Protein AF-A0AAV2HX13-F1 (afdb_monomer_lite)

Radius of gyration: 10.33 Å; chains: 1; bounding box: 22×19×26 Å

Organism: Lymnaea stagnalis (NCBI:txid6523)

Secondary structure (DSSP, 8-state):
--SS-EEE---SGGGHHHHHHHHTS--BTTBGGGGGGGSSSEEE-

InterPro domains:
  IPR004547 Glucosamine-6-phosphate isomerase [PTHR11280] (1-44)
  IPR037171 NagB/RpiA transferase-like [SSF100950] (1-44)

Sequence (45 aa):
MDADEVMILITGAHKAFTLHKAIEVGVNHMWTVSAFQQHPHTIFL

Foldseek 3Di:
DPDLAEEAEDDDPVCVVLVCCLPVNADDPVNPSVVCVPPPHYHYD

Structure (mmCIF, N/CA/C/O backbone):
data_AF-A0AAV2HX13-F1
#
_entry.id   AF-A0AAV2HX13-F1
#
loop_
_atom_site.group_PDB
_atom_site.id
_atom_site.type_symbol
_atom_site.label_atom_id
_atom_site.label_alt_id
_atom_site.label_comp_id
_atom_site.label_asym_id
_atom_site.label_entity_id
_atom_site.label_seq_id
_atom_site.pdbx_PDB_ins_code
_atom_site.Cartn_x
_atom_site.Cartn_y
_atom_site.Cartn_z
_atom_site.occupancy
_atom_site.B_iso_or_equiv
_atom_site.auth_seq_id
_atom_site.auth_comp_id
_atom_site.auth_asym_id
_atom_site.auth_atom_id
_atom_site.pdbx_PDB_model_num
ATOM 1 N N . MET A 1 1 ? -7.135 9.378 5.060 1.00 72.06 1 MET A N 1
ATOM 2 C CA . MET A 1 1 ? -6.789 8.079 5.690 1.00 72.06 1 MET A CA 1
ATOM 3 C C . MET A 1 1 ? -7.994 7.543 6.458 1.00 72.06 1 MET A C 1
ATOM 5 O O . MET A 1 1 ? -7.838 6.756 7.373 1.00 72.06 1 MET A O 1
ATOM 9 N N . ASP A 1 2 ? -9.196 7.979 6.085 1.00 94.31 2 ASP A N 1
ATOM 10 C CA . ASP A 1 2 ? -10.360 7.945 6.975 1.00 94.31 2 ASP A CA 1
ATOM 11 C C . ASP A 1 2 ? -11.388 6.901 6.526 1.00 94.31 2 ASP A C 1
ATOM 13 O O . ASP A 1 2 ? -12.480 6.831 7.074 1.00 94.31 2 ASP A O 1
ATOM 17 N N . ALA A 1 3 ? -11.052 6.130 5.487 1.00 97.44 3 ALA A N 1
ATOM 18 C CA . ALA A 1 3 ? -11.820 4.963 5.093 1.00 97.44 3 ALA A CA 1
ATOM 19 C C . ALA A 1 3 ? -11.520 3.820 6.068 1.00 97.44 3 ALA A C 1
ATOM 21 O O . ALA A 1 3 ? -10.402 3.709 6.559 1.00 97.44 3 ALA A O 1
ATOM 22 N N . ASP A 1 4 ? -12.488 2.943 6.314 1.00 97.25 4 ASP A N 1
ATOM 23 C CA . ASP A 1 4 ? -12.241 1.774 7.165 1.00 97.25 4 ASP A CA 1
ATOM 24 C C . ASP A 1 4 ? -11.349 0.741 6.459 1.00 97.25 4 ASP A C 1
ATOM 26 O O . ASP A 1 4 ? -10.530 0.083 7.093 1.00 97.25 4 ASP A O 1
ATOM 30 N N . GLU A 1 5 ? -11.458 0.636 5.131 1.00 97.62 5 GLU A N 1
ATOM 31 C CA . GLU A 1 5 ? -10.673 -0.267 4.291 1.00 97.62 5 GLU A CA 1
ATOM 32 C C . GLU A 1 5 ? -10.419 0.362 2.916 1.00 97.62 5 GLU A C 1
ATOM 34 O O . GLU A 1 5 ? -11.280 1.043 2.351 1.00 97.62 5 GLU A O 1
ATOM 39 N N . VAL A 1 6 ? -9.227 0.129 2.363 1.00 97.31 6 VAL A N 1
ATOM 40 C CA . VAL A 1 6 ? -8.850 0.587 1.023 1.00 97.31 6 VAL A CA 1
ATOM 41 C C . VAL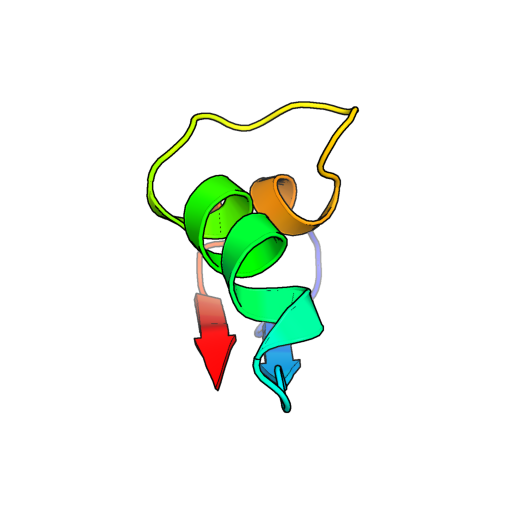 A 1 6 ? -8.351 -0.590 0.194 1.00 97.31 6 VAL A C 1
ATOM 43 O O . VAL A 1 6 ? -7.360 -1.231 0.538 1.00 97.31 6 VAL A O 1
ATOM 46 N N . MET A 1 7 ? -8.998 -0.827 -0.947 1.00 97.44 7 MET A N 1
ATOM 47 C CA . MET A 1 7 ? -8.569 -1.818 -1.934 1.00 97.44 7 MET A CA 1
ATOM 48 C C . MET A 1 7 ? -8.026 -1.127 -3.186 1.00 97.44 7 MET A C 1
ATOM 50 O O . MET A 1 7 ? -8.699 -0.293 -3.794 1.00 97.44 7 MET A O 1
ATOM 54 N N . ILE A 1 8 ? -6.812 -1.496 -3.591 1.00 96.19 8 ILE A N 1
ATOM 55 C CA . ILE A 1 8 ? -6.101 -0.927 -4.735 1.00 96.19 8 ILE A CA 1
ATOM 56 C C . ILE A 1 8 ? -5.870 -2.034 -5.760 1.00 96.19 8 ILE A C 1
ATOM 58 O O . ILE A 1 8 ? -5.028 -2.902 -5.560 1.00 96.19 8 ILE A O 1
ATOM 62 N N . LEU A 1 9 ? -6.611 -1.971 -6.867 1.00 96.75 9 LEU A N 1
ATOM 63 C CA . LEU A 1 9 ? -6.488 -2.885 -8.004 1.00 96.75 9 LEU A CA 1
ATOM 64 C C . LEU A 1 9 ? -5.398 -2.414 -8.978 1.00 96.75 9 LEU A C 1
ATOM 66 O O . LEU A 1 9 ? -5.455 -1.294 -9.497 1.0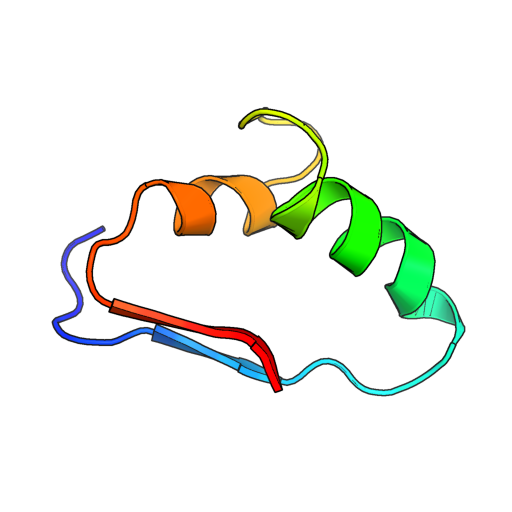0 96.75 9 LEU A O 1
ATOM 70 N N . ILE A 1 10 ? -4.418 -3.269 -9.264 1.00 94.75 10 ILE A N 1
ATOM 71 C CA . ILE A 1 10 ? -3.246 -2.971 -10.086 1.00 94.75 10 ILE A CA 1
ATOM 72 C C . ILE A 1 10 ? -3.085 -4.036 -11.164 1.00 94.75 10 ILE A C 1
ATOM 74 O O . ILE A 1 10 ? -2.565 -5.125 -10.956 1.00 94.75 10 ILE A O 1
ATOM 78 N N . THR A 1 11 ? -3.446 -3.664 -12.388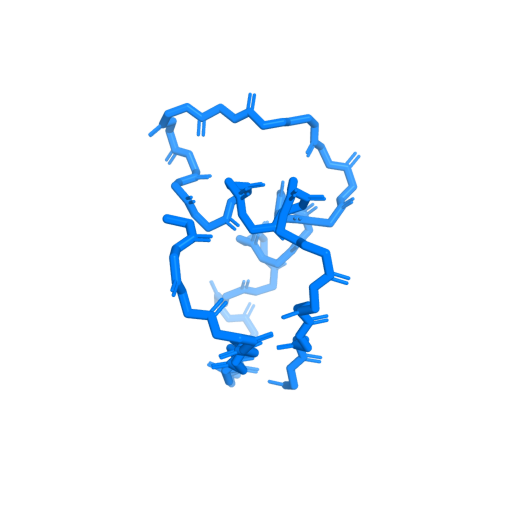 1.00 96.31 11 THR A N 1
ATOM 79 C CA . THR A 1 11 ? -3.341 -4.548 -13.550 1.00 96.31 11 THR A CA 1
ATOM 80 C C . THR A 1 11 ? -2.298 -4.055 -14.552 1.00 96.31 11 THR A C 1
ATOM 82 O O . THR A 1 11 ? -2.259 -2.868 -14.895 1.00 96.31 11 THR A O 1
ATOM 85 N N . GLY A 1 12 ? -1.518 -4.991 -15.099 1.00 95.38 12 GLY A N 1
ATOM 86 C CA . GLY A 1 12 ? -0.580 -4.763 -16.201 1.00 95.38 12 GLY A CA 1
ATOM 87 C C . GLY A 1 12 ? 0.856 -4.440 -15.768 1.00 95.38 12 GLY A C 1
ATOM 88 O O . GLY A 1 12 ? 1.100 -3.743 -14.784 1.00 95.38 12 GLY A O 1
ATOM 89 N N . ALA A 1 13 ? 1.828 -4.907 -16.558 1.00 94.62 13 ALA A N 1
ATOM 90 C CA . ALA A 1 13 ? 3.258 -4.832 -16.232 1.00 94.62 13 ALA A CA 1
ATOM 91 C C . ALA A 1 13 ? 3.788 -3.395 -16.073 1.00 94.62 13 ALA A C 1
ATOM 93 O O . ALA A 1 13 ? 4.684 -3.141 -15.273 1.00 94.62 13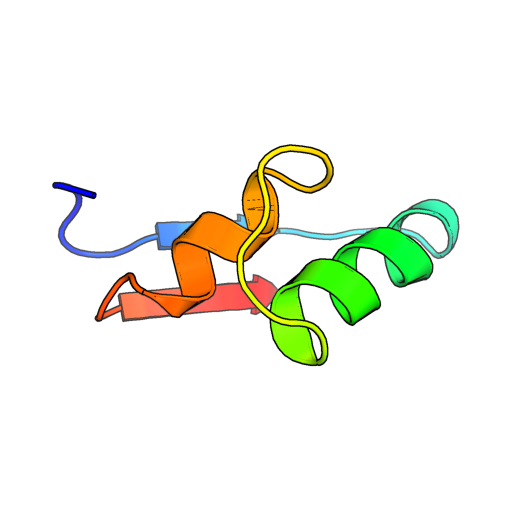 ALA A O 1
ATOM 94 N N . HIS A 1 14 ? 3.197 -2.429 -16.778 1.00 95.12 14 HIS A N 1
ATOM 95 C CA . HIS A 1 14 ? 3.639 -1.033 -16.750 1.00 95.12 14 HIS A CA 1
ATOM 96 C C . HIS A 1 14 ? 3.429 -0.342 -15.386 1.00 95.12 14 HIS A C 1
ATOM 98 O O . HIS A 1 14 ? 3.956 0.747 -15.160 1.00 95.12 14 HIS A O 1
ATOM 104 N N . LYS A 1 15 ? 2.660 -0.963 -14.477 1.00 94.31 15 LYS A N 1
ATOM 105 C CA . LYS A 1 15 ? 2.417 -0.484 -13.107 1.00 94.31 15 LYS A CA 1
ATOM 106 C C . LYS A 1 15 ? 3.282 -1.188 -12.056 1.00 94.31 15 LYS A C 1
ATOM 108 O O . LYS A 1 15 ? 3.288 -0.755 -10.906 1.00 94.31 15 LYS A O 1
ATOM 113 N N . ALA A 1 16 ? 4.045 -2.217 -12.439 1.00 94.44 16 ALA A N 1
ATOM 114 C CA . ALA A 1 16 ? 4.869 -3.000 -11.515 1.00 94.44 16 ALA A CA 1
ATOM 115 C C . ALA A 1 16 ? 5.887 -2.132 -10.760 1.00 94.44 16 ALA A C 1
ATOM 117 O O . ALA A 1 16 ? 6.088 -2.301 -9.562 1.00 94.44 16 ALA A O 1
ATOM 118 N N . PHE A 1 17 ? 6.473 -1.136 -11.432 1.00 94.56 17 PHE A N 1
ATOM 119 C CA . PHE A 1 17 ? 7.405 -0.210 -10.790 1.00 94.56 17 PHE A CA 1
ATOM 120 C C . PHE A 1 17 ? 6.739 0.632 -9.693 1.00 94.56 17 PHE A C 1
ATOM 122 O O . PHE A 1 17 ? 7.303 0.824 -8.618 1.00 94.56 17 PHE A O 1
ATOM 129 N N . THR A 1 18 ? 5.518 1.110 -9.940 1.00 93.12 18 THR A N 1
ATOM 130 C CA . THR A 1 18 ? 4.742 1.855 -8.945 1.00 93.12 18 THR A CA 1
ATOM 131 C C . THR A 1 18 ? 4.352 0.964 -7.770 1.00 93.12 18 THR A C 1
ATOM 133 O O . THR A 1 18 ? 4.461 1.410 -6.635 1.00 93.12 18 THR A O 1
ATOM 136 N N . LEU A 1 19 ? 3.976 -0.294 -8.024 1.00 95.06 19 LEU A N 1
ATOM 137 C CA . LEU A 1 19 ? 3.695 -1.278 -6.975 1.00 95.06 19 LEU A CA 1
ATOM 138 C C . LEU A 1 19 ? 4.920 -1.525 -6.084 1.00 95.06 19 LEU A C 1
ATOM 140 O O . LEU A 1 19 ? 4.820 -1.433 -4.866 1.00 95.06 19 LEU A O 1
ATOM 144 N N . HIS A 1 20 ? 6.093 -1.729 -6.683 1.00 95.25 20 HIS A N 1
ATOM 145 C CA . HIS A 1 20 ? 7.350 -1.854 -5.944 1.00 95.25 20 HIS A CA 1
ATOM 146 C C . HIS A 1 20 ? 7.611 -0.617 -5.065 1.00 95.25 20 HIS A C 1
ATOM 148 O O . HIS A 1 20 ? 7.928 -0.739 -3.886 1.00 95.25 20 HIS A O 1
ATOM 154 N N . LYS A 1 21 ? 7.427 0.603 -5.595 1.00 95.94 21 LYS A N 1
ATOM 155 C CA . LYS A 1 21 ? 7.545 1.837 -4.793 1.00 95.94 21 LYS A CA 1
ATOM 156 C C . LYS A 1 21 ? 6.493 1.935 -3.683 1.00 95.94 21 LYS A C 1
ATOM 158 O O . LYS A 1 21 ? 6.780 2.532 -2.653 1.00 95.94 21 LYS A O 1
ATOM 163 N N . ALA A 1 22 ? 5.301 1.382 -3.894 1.00 94.25 22 ALA A N 1
ATOM 164 C CA . ALA A 1 22 ? 4.199 1.405 -2.941 1.00 94.25 22 ALA A CA 1
ATOM 165 C C . ALA A 1 22 ? 4.358 0.404 -1.790 1.00 94.25 22 ALA A C 1
ATOM 167 O O . ALA A 1 22 ? 3.730 0.612 -0.758 1.00 94.25 22 ALA A O 1
ATOM 168 N N . ILE A 1 23 ? 5.169 -0.647 -1.949 1.00 94.62 23 ILE A N 1
ATOM 169 C CA . ILE A 1 23 ? 5.332 -1.719 -0.952 1.00 94.62 23 ILE A CA 1
ATOM 170 C C . ILE A 1 23 ? 6.724 -1.703 -0.312 1.00 94.62 23 ILE A C 1
ATOM 172 O O . ILE A 1 23 ? 6.841 -1.837 0.901 1.00 94.62 23 ILE A O 1
ATOM 176 N N . GLU A 1 24 ? 7.782 -1.544 -1.107 1.00 95.81 24 GLU A N 1
ATOM 177 C CA . GLU A 1 24 ? 9.161 -1.785 -0.652 1.00 95.81 24 GLU A CA 1
ATOM 178 C C . GLU A 1 24 ? 9.910 -0.504 -0.271 1.00 95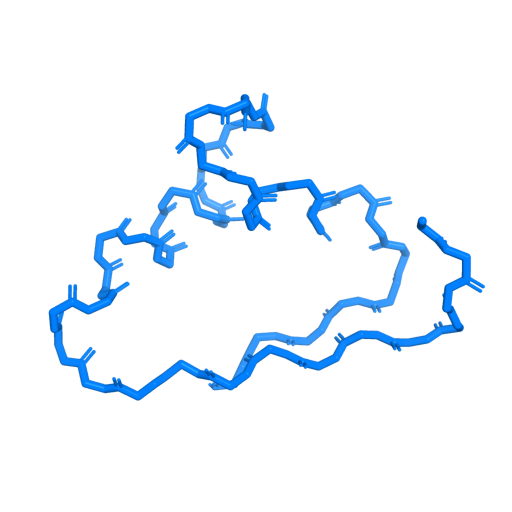.81 24 GLU A C 1
ATOM 180 O O . GLU A 1 24 ? 10.953 -0.547 0.380 1.00 95.81 24 GLU A O 1
ATOM 185 N N . VAL A 1 25 ? 9.404 0.656 -0.692 1.00 95.81 25 VAL A N 1
ATOM 186 C CA . VAL A 1 25 ? 10.049 1.955 -0.467 1.00 95.81 25 VAL A CA 1
ATOM 187 C C . VAL A 1 25 ? 9.207 2.793 0.482 1.00 95.81 25 VAL A C 1
ATOM 189 O O . VAL A 1 25 ? 7.989 2.733 0.433 1.00 95.81 25 VAL A O 1
ATOM 192 N N . GLY A 1 26 ? 9.845 3.609 1.322 1.00 94.50 26 GLY A N 1
ATOM 193 C CA . GLY A 1 26 ? 9.136 4.473 2.265 1.00 94.50 26 GLY A CA 1
ATOM 194 C C . GLY A 1 26 ? 8.191 5.491 1.611 1.00 94.50 26 GLY A C 1
ATOM 195 O O . GLY A 1 26 ? 8.351 5.890 0.448 1.00 94.50 26 GLY A O 1
ATOM 196 N N . VAL A 1 27 ? 7.228 5.945 2.413 1.00 96.44 27 VAL A N 1
ATOM 197 C CA . VAL A 1 27 ? 6.201 6.915 2.020 1.00 96.44 27 VAL A CA 1
ATOM 198 C C . VAL A 1 27 ? 6.819 8.208 1.503 1.00 96.44 27 VAL A C 1
ATOM 200 O O . VAL A 1 27 ? 7.660 8.824 2.157 1.00 96.44 27 VAL A O 1
ATOM 203 N N . ASN A 1 28 ? 6.387 8.641 0.320 1.00 95.62 28 ASN A N 1
ATOM 204 C CA . ASN A 1 28 ? 6.838 9.888 -0.283 1.00 95.62 28 ASN A CA 1
ATOM 205 C C . ASN A 1 28 ? 5.779 10.486 -1.223 1.00 95.62 28 ASN A C 1
ATOM 207 O O . ASN A 1 28 ? 4.905 9.795 -1.741 1.00 95.62 28 ASN A O 1
ATOM 211 N N . HIS A 1 29 ? 5.894 11.790 -1.472 1.00 95.56 29 HIS A N 1
ATOM 212 C CA . HIS A 1 29 ? 4.930 12.555 -2.267 1.00 95.56 29 HIS A CA 1
ATOM 213 C C . HIS A 1 29 ? 5.025 12.302 -3.781 1.00 95.56 29 HIS A C 1
ATOM 215 O O . HIS A 1 29 ? 4.056 12.546 -4.492 1.00 95.56 29 HIS A O 1
ATOM 221 N N . MET A 1 30 ? 6.160 11.801 -4.282 1.00 96.19 30 MET A N 1
ATOM 222 C CA . MET A 1 30 ? 6.320 11.452 -5.702 1.00 96.19 30 MET A CA 1
ATOM 223 C C . MET A 1 30 ? 5.516 10.199 -6.071 1.00 96.19 30 MET A C 1
ATOM 225 O O . MET A 1 30 ? 5.072 10.057 -7.207 1.00 96.19 30 MET A O 1
ATOM 229 N N . TRP A 1 31 ? 5.303 9.306 -5.102 1.00 95.69 31 TRP A N 1
ATOM 230 C CA . TRP A 1 31 ? 4.528 8.080 -5.248 1.00 95.69 31 TRP A CA 1
ATOM 231 C C . TRP A 1 31 ? 3.388 8.073 -4.236 1.00 95.69 31 TRP A C 1
ATOM 233 O O . TRP A 1 31 ? 3.462 7.397 -3.217 1.00 95.69 31 TRP A O 1
ATOM 243 N N . THR A 1 32 ? 2.317 8.813 -4.515 1.00 95.31 32 THR A N 1
ATOM 244 C CA . THR A 1 32 ? 1.201 9.024 -3.571 1.00 95.31 32 THR A CA 1
ATOM 245 C C . THR A 1 32 ? 0.539 7.735 -3.086 1.00 95.31 32 THR A C 1
ATOM 247 O O . THR A 1 32 ? 0.095 7.673 -1.945 1.00 95.31 32 THR A O 1
ATOM 250 N N . VAL A 1 33 ? 0.550 6.675 -3.898 1.00 95.94 33 VAL A N 1
ATOM 251 C CA . VAL A 1 33 ? 0.073 5.342 -3.501 1.00 95.94 33 VAL A CA 1
ATOM 252 C C . VAL A 1 33 ? 0.831 4.767 -2.291 1.00 95.94 33 VAL A C 1
ATOM 254 O O . VAL A 1 33 ? 0.266 3.990 -1.528 1.00 95.94 33 VAL A O 1
ATOM 257 N N . SER A 1 34 ? 2.080 5.190 -2.056 1.00 96.44 34 SER A N 1
ATOM 258 C CA . SER A 1 34 ? 2.862 4.779 -0.882 1.00 96.44 34 SER A CA 1
ATOM 259 C C . SER A 1 34 ? 2.245 5.251 0.438 1.00 96.44 34 SER A C 1
ATOM 261 O O . SER A 1 34 ? 2.468 4.616 1.461 1.00 96.44 34 SER A O 1
ATOM 263 N N . ALA A 1 35 ? 1.405 6.295 0.434 1.00 97.12 35 ALA A N 1
ATOM 264 C CA . ALA A 1 35 ? 0.697 6.747 1.634 1.00 97.12 35 ALA A CA 1
ATOM 265 C C . ALA A 1 35 ? -0.168 5.642 2.264 1.00 97.12 35 ALA A C 1
ATOM 267 O O . ALA A 1 35 ? -0.340 5.617 3.480 1.00 97.12 35 ALA A O 1
ATOM 268 N N . PHE A 1 36 ? -0.657 4.687 1.465 1.00 96.62 36 PHE A N 1
ATOM 269 C CA . PHE A 1 36 ? -1.475 3.579 1.959 1.00 96.62 36 PHE A CA 1
ATOM 270 C C . PHE A 1 36 ? -0.691 2.521 2.748 1.00 96.62 36 PHE A C 1
ATOM 272 O O . PHE A 1 36 ? -1.315 1.673 3.379 1.00 96.62 36 PHE A O 1
ATOM 279 N N . GLN A 1 37 ? 0.644 2.609 2.812 1.00 95.38 37 GLN A N 1
ATOM 280 C CA . GLN A 1 37 ? 1.438 1.849 3.790 1.00 95.38 37 GLN A CA 1
ATOM 281 C C . GLN A 1 37 ? 1.105 2.230 5.236 1.00 95.38 37 GLN A C 1
ATOM 283 O O . GLN A 1 37 ? 1.302 1.429 6.142 1.00 95.38 37 GLN A O 1
ATOM 288 N N . GLN A 1 38 ? 0.641 3.464 5.466 1.00 96.75 38 GLN A N 1
ATOM 289 C CA . GLN A 1 38 ? 0.279 3.943 6.802 1.00 96.75 38 GLN A CA 1
ATOM 290 C C . GLN A 1 38 ? -1.169 3.617 7.164 1.00 96.75 38 GLN A C 1
ATOM 292 O O . GLN A 1 38 ? -1.544 3.751 8.327 1.00 96.75 38 GLN A O 1
ATOM 297 N N . HIS A 1 39 ? -1.982 3.204 6.191 1.00 97.50 39 HIS A N 1
ATOM 298 C CA . HIS A 1 39 ? -3.380 2.883 6.422 1.00 97.50 39 HIS A CA 1
ATOM 299 C C . HIS A 1 39 ? -3.500 1.496 7.063 1.00 97.50 39 HIS A C 1
ATOM 301 O O . HIS A 1 39 ? -2.908 0.545 6.549 1.00 97.50 39 HIS A O 1
ATOM 307 N N . PRO A 1 40 ? -4.252 1.356 8.170 1.00 97.19 40 PRO A N 1
ATOM 308 C CA . PRO A 1 40 ? -4.294 0.114 8.941 1.00 97.19 40 PRO A CA 1
ATOM 309 C C . PRO A 1 40 ? -4.891 -1.065 8.158 1.00 97.19 40 PRO A C 1
ATOM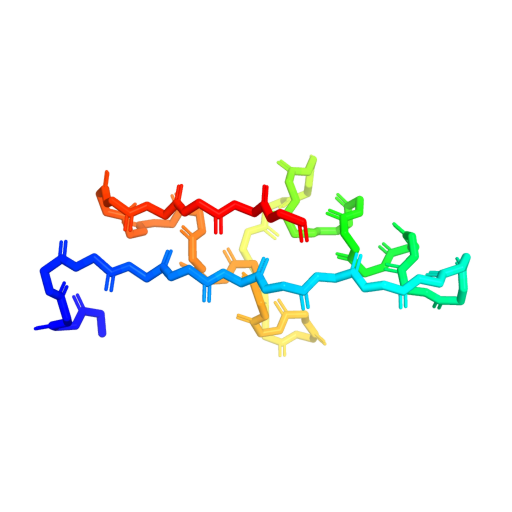 311 O O . PRO A 1 40 ? -4.536 -2.212 8.417 1.00 97.19 40 PRO A O 1
ATOM 314 N N . HIS A 1 41 ? -5.761 -0.785 7.183 1.00 97.75 41 HIS A N 1
ATOM 315 C CA . HIS A 1 41 ? -6.434 -1.790 6.358 1.00 97.75 41 HIS A CA 1
ATOM 316 C C . HIS A 1 41 ? -6.284 -1.463 4.869 1.00 97.75 41 HIS A C 1
ATOM 318 O O . HIS A 1 41 ? -7.132 -0.791 4.279 1.00 97.75 41 HIS A O 1
ATOM 324 N N . THR A 1 42 ? -5.175 -1.897 4.269 1.00 97.12 42 THR A N 1
ATOM 325 C CA . THR A 1 42 ? -4.914 -1.749 2.828 1.00 97.12 42 THR A CA 1
ATOM 326 C C . THR A 1 42 ? -4.735 -3.107 2.175 1.00 97.12 42 THR A C 1
ATOM 328 O O . THR A 1 42 ? -3.943 -3.923 2.645 1.00 97.12 42 THR A O 1
ATOM 331 N N . ILE A 1 43 ? -5.399 -3.307 1.039 1.00 97.00 43 ILE A N 1
ATOM 332 C CA . ILE A 1 43 ? -5.224 -4.477 0.180 1.00 97.00 43 ILE A CA 1
ATOM 333 C C . ILE A 1 43 ? -4.757 -4.018 -1.201 1.00 97.00 43 ILE A C 1
ATOM 335 O O . ILE A 1 43 ? -5.407 -3.195 -1.844 1.00 97.00 43 ILE A O 1
ATOM 339 N N . PHE A 1 44 ? -3.642 -4.576 -1.669 1.00 95.56 44 PHE A N 1
ATOM 340 C CA . PHE A 1 44 ? -3.169 -4.437 -3.047 1.00 95.56 44 PHE A CA 1
ATOM 341 C C . PHE A 1 44 ? -3.510 -5.719 -3.813 1.00 95.56 44 PHE A C 1
ATOM 343 O O . PHE A 1 44 ? -3.085 -6.796 -3.391 1.00 95.56 44 PHE A O 1
ATOM 350 N N . LEU A 1 45 ? -4.279 -5.600 -4.901 1.00 93.81 45 LEU A N 1
ATOM 351 C CA . LEU A 1 45 ? -4.756 -6.717 -5.727 1.00 93.81 45 LEU A CA 1
ATOM 352 C C . LEU A 1 45 ? -4.291 -6.594 -7.177 1.00 93.81 45 LEU A C 1
ATOM 354 O O . LEU A 1 45 ? -4.544 -5.528 -7.779 1.00 93.81 45 LEU A O 1
#

pLDDT: mean 95.32, std 3.69, range [72.06, 97.75]